Protein AF-X0YRV3-F1 (afdb_monomer)

Solvent-accessible surface area (backbone atoms only — not comparable to full-atom values): 3562 Å² total; per-residue (Å²): 132,93,82,90,80,90,81,87,84,87,78,84,60,88,87,34,72,48,48,65,68,52,90,99,52,57,16,52,46,48,51,48,34,58,51,47,22,67,73,72,73,46,91,56,88,83,83,73,97,71,129

Sequence (51 aa):
MPRTVYILVAYDGTDFHGWQQQPGLRTVQGLLEQTLRRIVRHEVQLIGSGR

Nearest PDB structures (foldseek):
  1x3c-assembly1_A  TM=3.384E-01  e=9.190E+00  Homo sapiens

Secondary structure (DSSP, 8-state):
-------------TTSS-SS--TTS--HHHHHHHHHHHHHSS------S--

InterPro domains:
  IPR020094 Pseudouridine synthase TruA/RsuA/RluB/E/F, N-terminal [G3DSA:3.30.70.580] (2-51)
  IPR020103 Pseudouridine synthase, catalytic domain superfamily [SSF55120] (4-51)

Organism: NCBI:txid412755

Structure (mmCIF, N/CA/C/O backbone):
data_AF-X0YRV3-F1
#
_entry.id   AF-X0YRV3-F1
#
loop_
_atom_site.group_PDB
_atom_site.id
_atom_site.type_symbol
_atom_site.label_atom_id
_atom_site.label_alt_id
_atom_site.label_comp_id
_atom_site.label_asym_id
_atom_site.label_entity_id
_atom_site.label_seq_id
_atom_site.pdbx_PDB_ins_code
_atom_site.Cartn_x
_atom_site.Cartn_y
_atom_site.Cartn_z
_atom_site.occupancy
_atom_site.B_iso_or_equiv
_atom_site.auth_seq_id
_atom_site.auth_comp_id
_atom_site.auth_asym_id
_atom_site.auth_atom_id
_atom_site.pdbx_PDB_model_num
ATOM 1 N N . MET A 1 1 ? -13.485 -2.714 21.726 1.00 77.50 1 MET A N 1
ATOM 2 C CA . MET A 1 1 ? -12.017 -2.879 21.818 1.00 77.50 1 MET A CA 1
ATOM 3 C C . MET A 1 1 ? -11.447 -2.809 20.409 1.00 77.50 1 MET A C 1
ATOM 5 O O . MET A 1 1 ? -12.002 -3.492 19.550 1.00 77.50 1 MET A O 1
ATOM 9 N N . PRO A 1 2 ? -10.425 -1.978 20.143 1.00 85.00 2 PRO A N 1
ATOM 10 C CA . PRO A 1 2 ? -9.754 -1.973 18.845 1.00 85.00 2 PRO A CA 1
ATOM 11 C C . PRO A 1 2 ? -9.065 -3.325 18.613 1.00 85.00 2 PRO A C 1
ATOM 13 O O . PRO A 1 2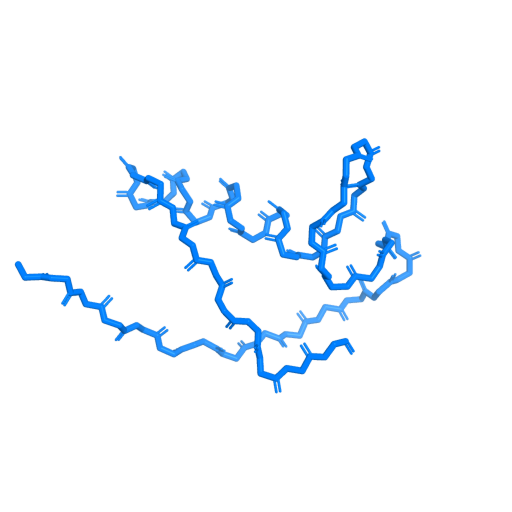 ? -8.547 -3.927 19.554 1.00 85.00 2 PRO A O 1
ATOM 16 N N . ARG A 1 3 ? -9.100 -3.823 17.373 1.00 90.56 3 ARG A N 1
ATOM 17 C CA . ARG A 1 3 ? -8.387 -5.038 16.962 1.00 90.56 3 ARG A CA 1
ATOM 18 C C . ARG A 1 3 ? -7.278 -4.658 15.998 1.00 90.56 3 ARG A C 1
ATOM 20 O O . ARG A 1 3 ? -7.547 -4.027 14.981 1.00 90.56 3 ARG A O 1
ATOM 27 N N . THR A 1 4 ? -6.065 -5.091 16.306 1.00 93.44 4 THR A N 1
ATOM 28 C CA . THR A 1 4 ? -4.931 -4.988 15.389 1.00 93.44 4 THR A CA 1
ATOM 29 C C . THR A 1 4 ? -4.889 -6.241 14.532 1.00 93.44 4 THR A C 1
ATOM 31 O O . THR A 1 4 ? -4.890 -7.354 15.057 1.00 93.44 4 THR A O 1
ATOM 34 N N . VAL A 1 5 ? -4.869 -6.058 13.215 1.00 93.88 5 VAL A N 1
ATOM 35 C CA . VAL A 1 5 ? -4.799 -7.147 12.239 1.00 93.88 5 VAL A CA 1
ATOM 36 C C . VAL A 1 5 ? -3.520 -6.973 11.438 1.00 93.88 5 VAL A C 1
ATOM 38 O O . VAL A 1 5 ? -3.260 -5.893 10.913 1.00 93.88 5 VAL A O 1
ATOM 41 N N . TYR A 1 6 ? -2.724 -8.034 11.354 1.00 95.31 6 TYR A N 1
ATOM 42 C CA . TYR A 1 6 ? -1.572 -8.091 10.466 1.00 95.31 6 TYR A CA 1
ATOM 43 C C . TYR A 1 6 ? -2.012 -8.631 9.104 1.00 95.31 6 TYR A C 1
ATOM 45 O O . TYR A 1 6 ? -2.705 -9.647 9.037 1.00 95.3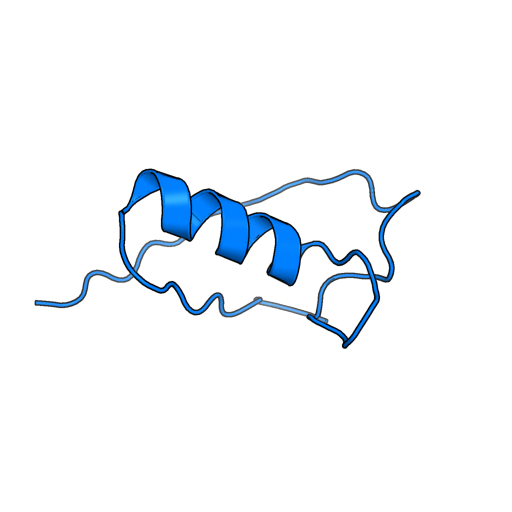1 6 TYR A O 1
ATOM 53 N N . ILE A 1 7 ? -1.596 -7.961 8.032 1.00 94.31 7 ILE A N 1
ATOM 54 C CA . ILE A 1 7 ? -1.803 -8.413 6.657 1.00 94.31 7 ILE A CA 1
ATOM 55 C C . ILE A 1 7 ? -0.471 -8.391 5.915 1.00 94.31 7 ILE A C 1
ATOM 57 O O . ILE A 1 7 ? 0.327 -7.470 6.082 1.00 94.31 7 ILE A O 1
ATOM 61 N N . LEU A 1 8 ? -0.256 -9.399 5.077 1.00 95.94 8 LEU A N 1
ATOM 62 C CA . LEU A 1 8 ? 0.820 -9.415 4.096 1.00 95.94 8 LEU A CA 1
ATOM 63 C C . LEU A 1 8 ? 0.209 -9.098 2.733 1.00 95.94 8 LEU A C 1
ATOM 65 O O . LEU A 1 8 ? -0.798 -9.698 2.356 1.00 95.94 8 LEU A O 1
ATOM 69 N N . VAL A 1 9 ? 0.799 -8.152 2.008 1.00 94.12 9 VAL A N 1
ATOM 70 C CA . VAL A 1 9 ? 0.311 -7.723 0.695 1.00 94.12 9 VAL A CA 1
ATOM 71 C C . VAL A 1 9 ? 1.430 -7.792 -0.333 1.00 94.12 9 VAL A C 1
ATOM 73 O O . VAL A 1 9 ? 2.582 -7.487 -0.032 1.00 94.12 9 VAL A O 1
ATOM 76 N N . ALA A 1 10 ? 1.069 -8.174 -1.551 1.00 95.50 10 ALA A N 1
ATOM 77 C CA . ALA A 1 10 ? 1.902 -8.050 -2.736 1.00 95.50 10 ALA A CA 1
ATOM 78 C C . ALA A 1 10 ? 1.167 -7.157 -3.736 1.00 95.50 10 ALA A C 1
ATOM 80 O O . ALA A 1 10 ? -0.062 -7.194 -3.821 1.00 95.50 10 ALA A O 1
ATOM 81 N N . TYR A 1 11 ? 1.910 -6.344 -4.474 1.00 94.75 11 TYR A N 1
ATOM 82 C CA . TYR A 1 11 ? 1.358 -5.439 -5.471 1.00 94.75 11 TYR A CA 1
ATOM 83 C C . TYR A 1 11 ? 2.355 -5.250 -6.612 1.00 94.75 11 TYR A C 1
ATOM 85 O O . TYR A 1 11 ? 3.566 -5.310 -6.406 1.00 94.75 11 TYR A O 1
ATOM 93 N N . ASP A 1 12 ? 1.829 -4.998 -7.808 1.00 97.00 12 ASP A N 1
ATOM 94 C CA . ASP A 1 12 ? 2.611 -4.436 -8.904 1.00 97.00 12 ASP A CA 1
ATOM 95 C C . ASP A 1 12 ? 2.741 -2.925 -8.677 1.00 97.00 12 ASP A C 1
ATOM 97 O O . ASP A 1 12 ? 1.740 -2.221 -8.525 1.00 97.00 12 ASP A O 1
ATOM 101 N N . GLY A 1 13 ? 3.978 -2.439 -8.591 1.00 96.00 13 GLY A N 1
ATOM 102 C CA . GLY A 1 13 ? 4.279 -1.039 -8.307 1.00 96.00 13 GLY A CA 1
ATOM 103 C C . GLY A 1 13 ? 4.208 -0.112 -9.521 1.00 96.00 13 GLY A C 1
ATOM 104 O O . GLY A 1 13 ? 4.299 1.095 -9.324 1.00 96.00 13 GLY A O 1
ATOM 105 N N . THR A 1 14 ? 4.048 -0.637 -10.743 1.00 97.56 14 THR A N 1
ATOM 106 C CA . THR A 1 14 ? 4.234 0.114 -12.003 1.00 97.56 14 THR A CA 1
ATOM 107 C C . THR A 1 14 ? 3.391 1.392 -12.084 1.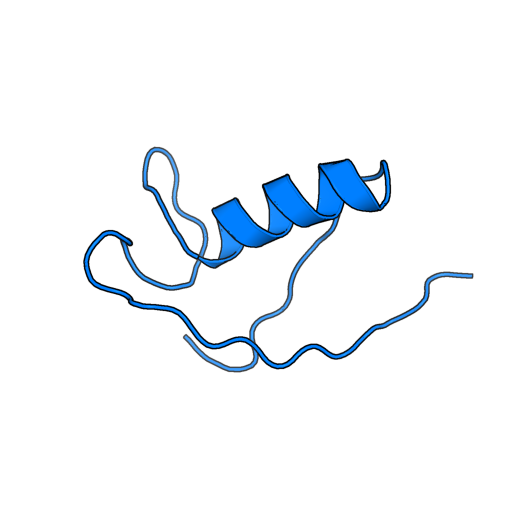00 97.56 14 THR A C 1
ATOM 109 O O . THR A 1 14 ? 3.908 2.444 -12.451 1.00 97.56 14 THR A O 1
ATOM 112 N N . ASP A 1 15 ? 2.124 1.334 -11.664 1.00 97.19 15 ASP A N 1
ATOM 113 C CA . ASP A 1 15 ? 1.181 2.463 -11.748 1.00 97.19 15 ASP A CA 1
ATOM 114 C C . ASP A 1 15 ? 0.978 3.210 -10.416 1.00 97.19 15 ASP A C 1
ATOM 116 O O . ASP A 1 15 ? -0.024 3.917 -10.229 1.00 97.19 15 ASP A O 1
ATOM 120 N N . PHE A 1 16 ? 1.876 3.010 -9.450 1.00 97.38 16 PHE A N 1
ATOM 121 C CA . PHE A 1 16 ? 1.802 3.634 -8.134 1.00 97.38 16 PHE A CA 1
ATOM 122 C C . PHE A 1 16 ? 3.015 4.519 -7.874 1.00 97.38 16 PHE A C 1
ATOM 124 O O . PHE A 1 16 ? 4.160 4.154 -8.122 1.00 97.38 16 PHE A O 1
ATOM 131 N N . HIS A 1 17 ? 2.775 5.663 -7.242 1.00 96.81 17 HIS A N 1
ATOM 132 C CA . HIS A 1 17 ? 3.812 6.567 -6.750 1.00 96.81 17 HIS A CA 1
ATOM 133 C C . HIS A 1 17 ? 4.370 6.095 -5.396 1.00 96.81 17 HIS A C 1
ATOM 135 O O . HIS A 1 17 ? 4.463 6.863 -4.437 1.00 96.81 17 HIS A O 1
ATOM 141 N N . GLY A 1 18 ? 4.715 4.810 -5.309 1.00 95.06 18 GLY A N 1
ATOM 142 C CA . GLY A 1 18 ? 5.234 4.171 -4.103 1.00 95.06 18 GLY A CA 1
ATOM 143 C C . GLY A 1 18 ? 4.174 3.796 -3.061 1.00 95.06 18 GLY A C 1
ATOM 144 O O . GLY A 1 18 ? 2.962 3.798 -3.311 1.00 95.06 18 GLY A O 1
ATOM 145 N N . TRP A 1 19 ? 4.664 3.425 -1.875 1.00 95.31 19 TRP A N 1
ATOM 146 C CA . TRP A 1 19 ? 3.840 2.934 -0.772 1.00 95.31 19 TRP A CA 1
ATOM 147 C C . TRP A 1 19 ? 3.073 4.056 -0.070 1.00 95.31 19 TRP A C 1
ATOM 149 O O . TRP A 1 19 ? 1.844 4.024 -0.024 1.00 95.31 19 TRP A O 1
ATOM 159 N N . GLN A 1 20 ? 3.798 5.037 0.471 1.00 95.50 20 GLN A N 1
ATOM 160 C CA . GLN A 1 20 ? 3.266 6.037 1.396 1.00 95.50 20 GLN A CA 1
ATOM 161 C C . GLN A 1 20 ? 2.278 6.993 0.720 1.00 95.50 20 GLN A C 1
ATOM 163 O O . GLN A 1 20 ? 2.560 7.513 -0.362 1.00 95.50 20 GLN A O 1
ATOM 168 N N . GLN A 1 21 ? 1.163 7.286 1.401 1.00 94.31 21 GLN A N 1
ATOM 169 C CA . GLN A 1 21 ? 0.168 8.243 0.919 1.00 94.31 21 GLN A CA 1
ATOM 170 C C . GLN A 1 21 ? 0.777 9.629 0.668 1.00 94.31 21 GLN A C 1
ATOM 172 O O . GLN A 1 21 ? 1.468 10.193 1.517 1.00 94.31 21 GLN A O 1
ATOM 177 N N . GLN A 1 22 ? 0.454 10.193 -0.495 1.00 93.94 22 GLN A N 1
ATOM 178 C CA . GLN A 1 22 ? 0.878 11.519 -0.933 1.00 93.94 22 GLN A CA 1
ATOM 179 C C . GLN A 1 22 ? -0.309 12.266 -1.564 1.00 93.94 22 GLN A C 1
ATOM 181 O O . GLN A 1 22 ? -1.123 11.638 -2.249 1.00 93.94 22 GLN A O 1
ATOM 186 N N . PRO A 1 23 ? -0.449 13.588 -1.352 1.00 94.94 23 PRO A N 1
ATOM 187 C CA . PRO A 1 23 ? -1.547 14.363 -1.926 1.00 94.94 23 PRO A CA 1
ATOM 188 C C . PRO A 1 23 ? -1.579 14.290 -3.457 1.00 94.94 23 PRO A C 1
ATOM 190 O O . PRO A 1 23 ? -0.565 14.504 -4.112 1.00 94.94 23 PRO A O 1
ATOM 193 N N . GLY A 1 24 ? -2.752 14.006 -4.028 1.00 94.94 24 GLY A N 1
ATOM 194 C CA . GLY A 1 24 ? -2.965 14.003 -5.481 1.00 94.94 24 GLY A CA 1
ATOM 195 C C . GLY A 1 24 ? -2.314 12.846 -6.249 1.00 94.94 24 GLY 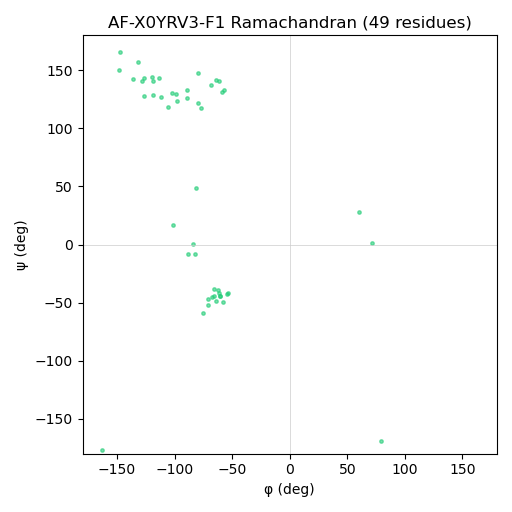A C 1
ATOM 196 O O . GLY A 1 24 ? -2.465 12.789 -7.466 1.00 94.94 24 GLY A O 1
ATOM 197 N N . LEU A 1 25 ? -1.630 11.917 -5.572 1.00 97.06 25 LEU A N 1
ATOM 198 C CA . LEU A 1 25 ? -0.944 10.789 -6.201 1.00 97.06 25 LEU A CA 1
ATOM 199 C C . LEU A 1 25 ? -1.594 9.457 -5.830 1.00 97.06 25 LEU A C 1
ATOM 201 O O . LEU A 1 25 ? -2.022 9.228 -4.696 1.00 97.06 25 LEU A O 1
ATOM 205 N N . ARG A 1 26 ? -1.621 8.533 -6.793 1.00 97.19 26 ARG A N 1
ATOM 206 C CA . ARG A 1 26 ? -2.056 7.155 -6.557 1.00 97.19 26 ARG A CA 1
ATOM 207 C C . ARG A 1 26 ? -0.936 6.383 -5.859 1.00 97.19 26 ARG A C 1
ATOM 209 O O . ARG A 1 26 ? 0.140 6.217 -6.418 1.00 97.19 26 ARG A O 1
ATOM 216 N N . THR A 1 27 ? -1.196 5.908 -4.648 1.00 97.44 27 THR A N 1
ATOM 217 C CA . THR A 1 27 ? -0.224 5.211 -3.784 1.00 97.44 27 THR A CA 1
ATOM 218 C C . THR A 1 27 ? -0.846 3.933 -3.235 1.00 97.44 27 THR A C 1
ATOM 220 O O . THR A 1 27 ? -2.076 3.810 -3.184 1.00 97.44 27 THR A O 1
ATOM 223 N N . VAL A 1 28 ? -0.016 2.967 -2.844 1.00 96.62 28 VAL A N 1
ATOM 224 C CA . VAL A 1 28 ? -0.510 1.669 -2.356 1.00 96.62 28 VAL A CA 1
ATOM 225 C C . VAL A 1 28 ? -1.238 1.825 -1.021 1.00 96.62 28 VAL A C 1
ATOM 227 O O . VAL A 1 28 ? -2.350 1.317 -0.877 1.00 96.62 28 VAL A O 1
ATOM 230 N N . GLN A 1 29 ? -0.670 2.585 -0.077 1.00 96.56 29 GLN A N 1
ATOM 231 C CA . GLN A 1 29 ? -1.298 2.857 1.217 1.00 96.56 29 GLN A CA 1
ATOM 232 C C . GLN A 1 29 ? -2.666 3.525 1.040 1.00 96.56 29 GLN A C 1
ATOM 234 O O . GLN A 1 29 ? -3.650 3.036 1.589 1.00 96.56 29 GLN A O 1
ATOM 239 N N . GLY A 1 30 ? -2.753 4.587 0.229 1.00 96.19 30 GLY A N 1
ATOM 240 C CA . GLY A 1 30 ? -4.012 5.308 0.026 1.00 96.19 30 GLY A CA 1
ATOM 241 C C . GLY A 1 30 ? -5.105 4.435 -0.601 1.00 96.19 30 GLY A C 1
ATOM 242 O O . GLY A 1 30 ? -6.266 4.497 -0.191 1.00 96.19 30 GLY A O 1
ATOM 243 N N . LEU A 1 31 ? -4.748 3.571 -1.561 1.00 96.62 31 LEU A N 1
ATOM 244 C CA . LEU A 1 31 ? -5.698 2.625 -2.156 1.00 96.62 31 LEU A CA 1
ATOM 245 C C . LEU A 1 31 ? -6.180 1.579 -1.138 1.00 96.62 31 LEU A C 1
ATOM 247 O O . LEU A 1 31 ? -7.379 1.280 -1.084 1.00 96.62 31 LEU A O 1
ATOM 251 N N . LEU A 1 32 ? -5.264 1.023 -0.341 1.00 96.44 32 LEU A N 1
ATOM 252 C CA . LEU A 1 32 ? -5.593 0.042 0.691 1.00 96.44 32 LEU A CA 1
ATOM 253 C C . LEU A 1 32 ? -6.490 0.651 1.768 1.00 96.44 32 LEU A C 1
ATOM 255 O O . LEU A 1 32 ? -7.530 0.073 2.066 1.00 96.44 32 LEU A O 1
ATOM 259 N N . GLU A 1 33 ? -6.157 1.827 2.299 1.00 96.25 33 GLU A N 1
ATOM 260 C CA . GLU A 1 33 ? -6.969 2.514 3.310 1.00 96.25 33 GLU A CA 1
ATOM 261 C C . GLU A 1 33 ? -8.375 2.834 2.781 1.00 96.25 33 GLU A C 1
ATOM 263 O O . GLU A 1 33 ? -9.368 2.533 3.449 1.00 96.25 33 GLU A O 1
ATOM 268 N N . GLN A 1 34 ? -8.494 3.335 1.542 1.00 96.06 34 GLN A N 1
ATOM 269 C CA . GLN A 1 34 ? -9.798 3.585 0.915 1.00 96.06 34 GLN A CA 1
ATOM 270 C C . GLN A 1 34 ? -10.623 2.296 0.765 1.00 96.06 34 GLN A C 1
ATOM 272 O O . GLN A 1 34 ? -11.837 2.293 0.986 1.00 96.06 34 GLN A O 1
ATOM 277 N N . THR A 1 35 ? -9.980 1.196 0.376 1.00 96.50 35 THR A N 1
ATOM 278 C CA . THR A 1 35 ? -10.642 -0.098 0.170 1.00 96.50 35 THR A CA 1
ATOM 279 C C . THR A 1 35 ? -11.063 -0.721 1.498 1.00 96.50 35 THR A C 1
ATOM 281 O O . THR A 1 35 ? -12.219 -1.114 1.654 1.00 96.50 35 THR A O 1
ATOM 284 N N . LEU A 1 36 ? -10.166 -0.743 2.484 1.00 96.06 36 LEU A N 1
ATOM 285 C CA . LEU A 1 36 ? -10.437 -1.262 3.820 1.00 96.06 36 LEU A CA 1
ATOM 286 C C . LEU A 1 36 ? -11.563 -0.480 4.486 1.00 96.06 36 LEU A C 1
ATOM 288 O O . LEU A 1 36 ? -12.495 -1.102 4.988 1.00 96.06 36 LEU A O 1
ATOM 292 N N . ARG A 1 37 ? -11.560 0.856 4.392 1.00 96.81 37 ARG A N 1
ATOM 293 C CA . ARG A 1 37 ? -12.653 1.702 4.890 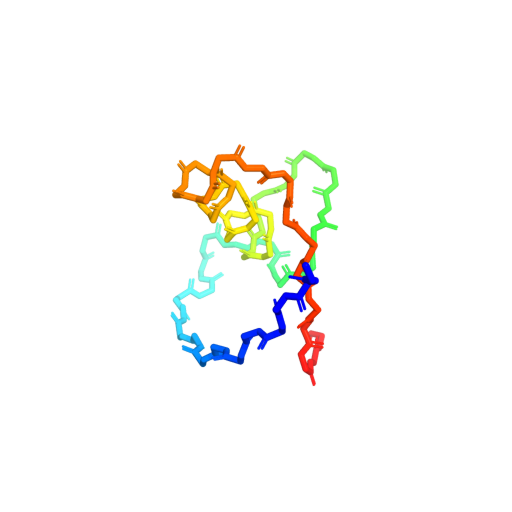1.00 96.81 37 ARG A CA 1
ATOM 294 C C . ARG A 1 37 ? -14.017 1.286 4.343 1.00 96.81 37 ARG A C 1
ATOM 296 O O . ARG A 1 37 ? -14.991 1.267 5.094 1.00 96.81 37 ARG A O 1
ATOM 303 N N . ARG A 1 38 ? -14.116 0.942 3.052 1.00 97.25 38 ARG A N 1
ATOM 304 C CA . ARG A 1 38 ? -15.377 0.462 2.452 1.00 97.25 38 ARG A CA 1
ATOM 305 C C . ARG A 1 38 ? -15.815 -0.881 3.039 1.00 97.25 38 ARG A C 1
ATOM 307 O O . ARG A 1 38 ? -17.006 -1.081 3.255 1.00 97.25 38 ARG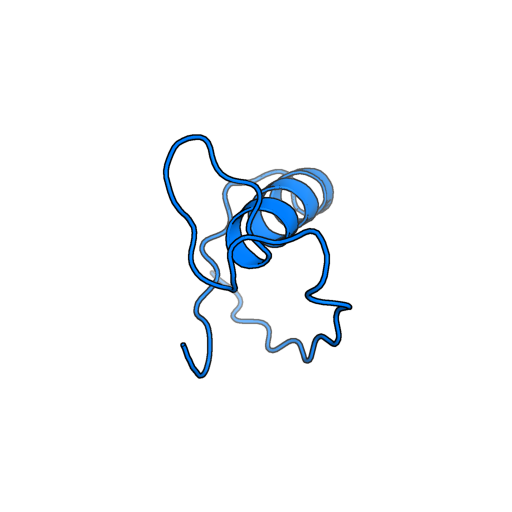 A O 1
ATOM 314 N N . ILE A 1 39 ? -14.864 -1.773 3.312 1.00 96.50 39 ILE A N 1
ATOM 315 C CA . ILE A 1 39 ? -15.121 -3.111 3.861 1.00 96.50 39 ILE A CA 1
ATOM 316 C C . ILE A 1 39 ? -15.565 -3.023 5.326 1.00 96.50 39 ILE A C 1
ATOM 318 O O . ILE A 1 39 ? -16.605 -3.568 5.690 1.00 96.50 39 ILE A O 1
ATOM 322 N N . VAL A 1 40 ? -14.800 -2.318 6.164 1.00 95.19 40 VAL A N 1
ATOM 323 C CA . VAL A 1 40 ? -15.023 -2.271 7.621 1.00 95.19 40 VAL A CA 1
ATOM 324 C C . VAL A 1 40 ? -15.982 -1.159 8.056 1.00 95.19 40 VAL A C 1
ATOM 326 O O . VAL A 1 40 ? -16.406 -1.125 9.208 1.00 95.19 40 VAL A O 1
ATOM 329 N N . ARG A 1 41 ? -16.364 -0.269 7.129 1.00 96.06 41 ARG A N 1
ATOM 330 C CA . ARG A 1 41 ? -17.307 0.849 7.323 1.00 96.06 41 ARG A CA 1
ATOM 331 C C . ARG A 1 41 ? -16.882 1.874 8.383 1.00 96.06 41 ARG A C 1
ATOM 333 O O . ARG A 1 41 ? -17.726 2.553 8.960 1.00 96.06 41 ARG A O 1
ATOM 340 N N . HIS A 1 42 ? -15.581 2.024 8.606 1.00 94.00 42 HIS A N 1
ATOM 341 C CA . HIS A 1 42 ? -14.988 3.068 9.443 1.00 94.00 42 HIS A CA 1
ATOM 342 C C . HIS A 1 42 ? -13.609 3.469 8.901 1.00 94.00 42 HIS A C 1
ATOM 344 O O . HIS A 1 42 ? -13.053 2.770 8.056 1.00 94.00 42 HIS A O 1
ATOM 350 N N . GLU A 1 43 ? -13.058 4.592 9.368 1.00 93.12 43 GLU A N 1
ATOM 351 C CA . GLU A 1 43 ? -11.698 5.012 9.000 1.00 93.12 43 GLU A CA 1
ATOM 352 C C . GLU A 1 43 ? -10.668 3.974 9.459 1.00 93.12 43 GLU A C 1
ATOM 354 O O . GLU A 1 43 ? -10.783 3.406 10.549 1.00 93.12 43 GLU A O 1
ATOM 359 N N . VAL A 1 44 ? -9.662 3.728 8.623 1.00 93.06 44 VAL A N 1
ATOM 360 C CA . VAL A 1 44 ? -8.575 2.785 8.896 1.00 93.06 44 VAL A CA 1
ATOM 361 C C . VAL A 1 44 ? -7.262 3.524 8.715 1.00 93.06 44 VAL A C 1
ATOM 363 O O . VAL A 1 44 ? -7.045 4.132 7.674 1.00 93.06 44 VAL A O 1
ATOM 366 N N . GLN A 1 45 ? -6.394 3.451 9.721 1.00 90.62 45 GLN A N 1
ATOM 367 C CA . GLN A 1 45 ? -4.999 3.862 9.592 1.00 90.62 45 GLN A CA 1
ATOM 368 C C . GLN A 1 45 ? -4.146 2.624 9.336 1.00 90.62 45 GLN A C 1
ATOM 370 O O . GLN A 1 45 ? -4.179 1.675 10.124 1.00 90.62 45 GLN A O 1
ATOM 375 N N . LEU A 1 46 ? -3.392 2.632 8.241 1.00 93.44 46 LEU A N 1
ATOM 376 C CA . LEU A 1 46 ? -2.473 1.561 7.888 1.00 93.44 46 LEU A CA 1
ATOM 377 C C . LEU A 1 46 ? -1.048 1.945 8.307 1.00 93.44 46 LEU A C 1
ATOM 379 O O . LEU A 1 46 ? -0.550 3.014 7.962 1.00 93.44 46 LEU A O 1
ATOM 383 N N . ILE A 1 47 ? -0.367 1.050 9.022 1.00 93.38 47 ILE A N 1
ATOM 384 C CA . ILE A 1 47 ? 1.053 1.202 9.359 1.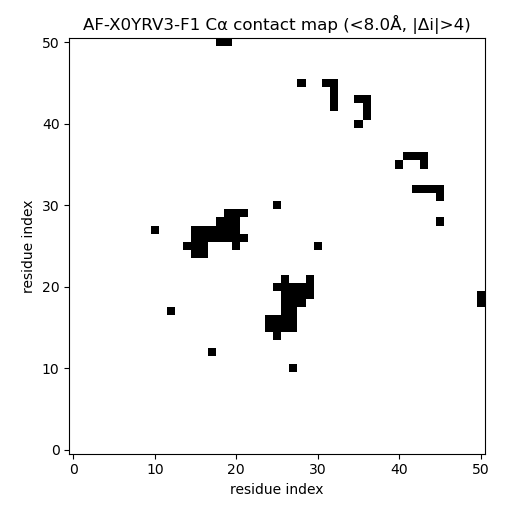00 93.38 47 ILE A CA 1
ATOM 385 C C . ILE A 1 47 ? 1.845 0.227 8.486 1.00 93.38 47 ILE A C 1
ATOM 387 O O . ILE A 1 47 ? 1.637 -0.983 8.559 1.00 93.38 47 ILE A O 1
ATOM 391 N N . GLY A 1 48 ? 2.736 0.756 7.645 1.00 91.00 48 GLY A N 1
ATOM 392 C CA . GLY A 1 48 ? 3.650 -0.049 6.833 1.00 91.00 48 GLY A CA 1
ATOM 393 C C . GLY A 1 48 ? 4.855 -0.536 7.639 1.00 91.00 48 GLY A C 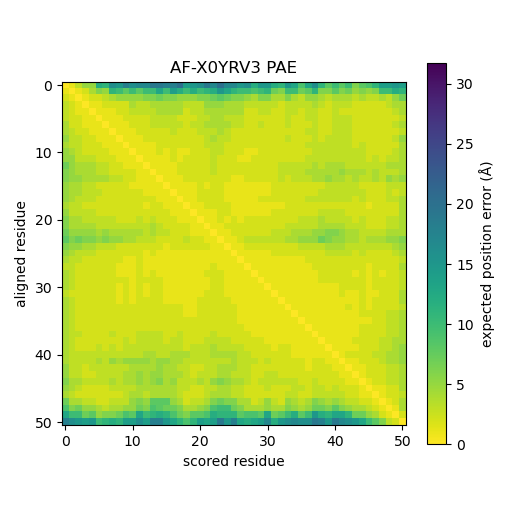1
ATOM 394 O O . GLY A 1 48 ? 5.338 0.162 8.527 1.00 91.00 48 GLY A O 1
ATOM 395 N N . SER A 1 49 ? 5.371 -1.721 7.308 1.00 87.19 49 SER A N 1
ATOM 396 C CA . SER A 1 49 ? 6.595 -2.276 7.910 1.00 87.19 49 SER A CA 1
ATOM 397 C C . SER A 1 49 ? 7.893 -1.778 7.251 1.00 87.19 49 SER A C 1
ATOM 399 O O . SER A 1 49 ? 8.976 -2.202 7.644 1.00 87.19 49 SER A O 1
ATOM 401 N N . GLY A 1 50 ? 7.795 -0.909 6.239 1.00 78.19 50 GLY A N 1
ATOM 402 C CA . GLY A 1 50 ? 8.898 -0.367 5.439 1.00 78.19 50 GLY A CA 1
ATOM 403 C C . GLY A 1 50 ? 8.471 0.893 4.673 1.00 78.19 50 GLY A C 1
ATOM 404 O O . GLY A 1 50 ? 7.346 1.365 4.860 1.00 78.19 50 GLY A O 1
ATOM 405 N N . ARG A 1 51 ? 9.366 1.449 3.846 1.00 60.16 51 ARG A N 1
ATOM 406 C CA . ARG A 1 51 ? 9.134 2.665 3.043 1.00 60.16 51 ARG A CA 1
ATOM 407 C C . ARG A 1 51 ? 9.197 2.361 1.556 1.00 60.16 51 ARG A C 1
ATOM 409 O O . ARG A 1 51 ? 10.152 1.654 1.173 1.00 60.16 51 ARG A O 1
#

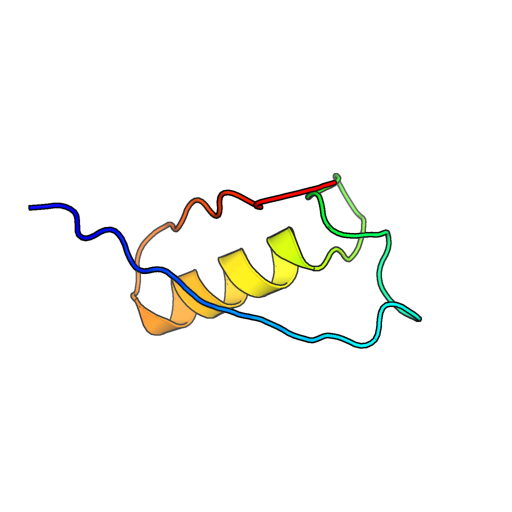Mean predicted aligned error: 3.09 Å

Radius of gyration: 11.51 Å; Cα contacts (8 Å, |Δi|>4): 41; chains: 1; bounding box: 26×24×34 Å

pLDDT: mean 93.55, std 6.27, range [60.16, 97.56]

Foldseek 3Di:
DDDDDDDDDDDDCPQFPEADDDPPGHHVQVVVQVVVCVVVVHGDDDDDPDD